Protein AF-A0A7U8G2K2-F1 (afdb_monomer)

Mean predicted aligned error: 8.3 Å

Solvent-accessible surface area (backbone atoms only — not comparable to full-atom values): 8641 Å² total; per-residue (Å²): 132,83,80,80,73,77,76,46,72,79,64,47,16,18,26,64,22,27,43,29,93,69,43,76,21,28,38,53,66,70,60,68,40,42,53,45,51,53,57,55,63,55,67,48,98,72,32,16,35,35,35,42,38,56,82,42,69,49,49,58,30,69,20,53,19,48,27,52,25,77,35,68,71,56,40,75,57,59,40,63,47,71,47,74,43,74,32,75,79,16,78,43,77,73,92,64,65,61,103,81,49,76,41,79,37,37,17,51,58,51,97,89,26,42,58,73,28,21,22,40,25,30,66,80,40,44,44,57,83,67,42,56,65,76,56,34,38,46,47,9,18,39,37,39,38,35,38,78,68,37,87,67,37,37,62,24,36,40,38,37,39,28,130

Radius of gyration: 14.86 Å; Cα contacts (8 Å, |Δi|>4): 410; chains: 1; bounding box: 46×30×38 Å

Organism: Campylobacter lari (NCBI:txid201)

Structure (mmCIF, N/CA/C/O backbone):
data_AF-A0A7U8G2K2-F1
#
_entry.id   AF-A0A7U8G2K2-F1
#
loop_
_atom_site.group_PDB
_atom_site.id
_atom_site.type_symbol
_atom_site.label_atom_id
_atom_site.label_alt_id
_atom_site.label_comp_id
_atom_site.label_asym_id
_atom_site.label_entity_id
_atom_site.label_seq_id
_atom_site.pdbx_PDB_ins_code
_atom_site.Cartn_x
_atom_site.Cartn_y
_atom_site.Cartn_z
_atom_site.occupancy
_atom_site.B_iso_or_equiv
_atom_site.auth_seq_id
_atom_site.auth_comp_id
_atom_site.auth_asym_id
_atom_site.auth_atom_id
_atom_site.pdbx_PDB_model_num
ATOM 1 N N . MET A 1 1 ? -30.815 -0.868 -14.172 1.00 33.38 1 MET A N 1
ATOM 2 C CA . MET A 1 1 ? -30.217 -0.061 -13.086 1.00 33.38 1 MET A CA 1
ATOM 3 C C . MET A 1 1 ? -29.239 -0.953 -12.337 1.00 33.38 1 MET A C 1
ATOM 5 O O . MET A 1 1 ? -29.683 -1.914 -11.725 1.00 33.38 1 MET A O 1
ATOM 9 N N . LYS A 1 2 ? -27.923 -0.740 -12.466 1.00 31.69 2 LYS A N 1
ATOM 10 C CA . LYS A 1 2 ? -26.945 -1.484 -11.657 1.00 31.69 2 LYS A CA 1
ATOM 11 C C . LYS A 1 2 ? -26.933 -0.845 -10.274 1.00 31.69 2 LYS A C 1
ATOM 13 O O . LYS A 1 2 ? -26.683 0.351 -10.166 1.00 31.69 2 LYS A O 1
ATOM 18 N N . ALA A 1 3 ? -27.280 -1.620 -9.253 1.00 30.38 3 ALA A N 1
ATOM 19 C CA . ALA A 1 3 ? -27.203 -1.181 -7.873 1.00 30.38 3 ALA A CA 1
ATOM 20 C C . ALA A 1 3 ? -25.773 -0.699 -7.590 1.00 30.38 3 ALA A C 1
ATOM 22 O O . ALA A 1 3 ? -24.827 -1.481 -7.668 1.00 30.38 3 ALA A O 1
ATOM 23 N N . ASN A 1 4 ? -25.620 0.592 -7.283 1.00 37.66 4 ASN A N 1
ATOM 24 C CA . ASN A 1 4 ? -24.442 1.102 -6.595 1.00 37.66 4 ASN A CA 1
ATOM 25 C C . ASN A 1 4 ? -24.470 0.483 -5.197 1.00 37.66 4 ASN A C 1
ATOM 27 O O . ASN A 1 4 ? -25.041 1.057 -4.269 1.00 37.66 4 ASN A O 1
ATOM 31 N N . ALA A 1 5 ? -23.921 -0.724 -5.062 1.00 39.06 5 ALA A N 1
ATOM 32 C CA . ALA A 1 5 ? -23.613 -1.275 -3.759 1.00 39.06 5 ALA A CA 1
ATOM 33 C C . ALA A 1 5 ? -22.686 -0.261 -3.084 1.00 39.06 5 ALA A C 1
ATOM 35 O O . ALA A 1 5 ? -21.559 -0.048 -3.530 1.00 39.06 5 ALA A O 1
ATOM 36 N N . LYS A 1 6 ? -23.196 0.430 -2.057 1.00 43.12 6 LYS A N 1
ATOM 37 C CA . LYS A 1 6 ? -22.367 1.179 -1.117 1.00 43.12 6 LYS A CA 1
ATOM 38 C C . LYS A 1 6 ? -21.451 0.149 -0.472 1.00 43.12 6 LYS A C 1
ATOM 40 O O . LYS A 1 6 ? -21.843 -0.482 0.503 1.00 43.12 6 LYS A O 1
ATOM 45 N N . ILE A 1 7 ? -20.277 -0.060 -1.058 1.00 49.31 7 ILE A N 1
ATOM 46 C CA . ILE A 1 7 ? -19.231 -0.854 -0.432 1.00 49.31 7 ILE A CA 1
ATOM 47 C C . ILE A 1 7 ? -18.964 -0.160 0.904 1.00 49.31 7 ILE A C 1
ATOM 49 O O . ILE A 1 7 ? -18.692 1.044 0.940 1.00 49.31 7 ILE A O 1
ATOM 53 N N . SER A 1 8 ? -19.179 -0.862 2.012 1.00 50.09 8 SER A N 1
ATOM 54 C CA . SER A 1 8 ? -19.023 -0.251 3.329 1.00 50.09 8 SER A CA 1
ATOM 55 C C . SER A 1 8 ? -17.540 -0.011 3.604 1.00 50.09 8 SER A C 1
ATOM 57 O O . SER A 1 8 ? -16.688 -0.796 3.192 1.00 50.09 8 SER A O 1
ATOM 59 N N . VAL A 1 9 ? -17.198 1.057 4.333 1.00 48.22 9 VAL A N 1
ATOM 60 C CA . VAL A 1 9 ? -15.800 1.371 4.706 1.00 48.22 9 VAL A CA 1
ATOM 61 C C . VAL A 1 9 ? -15.119 0.184 5.415 1.00 48.22 9 VAL A C 1
ATOM 63 O O . VAL A 1 9 ? -13.909 0.000 5.321 1.00 48.22 9 VAL A O 1
ATOM 66 N N . TYR A 1 10 ? -15.904 -0.688 6.058 1.00 48.28 10 TYR A N 1
ATOM 67 C CA . TYR A 1 10 ? -15.428 -1.917 6.694 1.00 48.28 10 TYR A CA 1
ATOM 68 C C . TYR A 1 10 ? -15.095 -3.048 5.714 1.00 48.28 10 TYR A C 1
ATOM 70 O O . TYR A 1 10 ? -14.200 -3.842 5.996 1.00 48.28 10 TYR A O 1
ATOM 78 N N . GLU A 1 11 ? -15.755 -3.108 4.559 1.00 55.56 11 GLU A N 1
ATOM 79 C CA . GLU A 1 11 ? -15.410 -4.027 3.466 1.00 55.56 11 GLU A CA 1
ATOM 80 C C . GLU A 1 11 ? -14.206 -3.534 2.644 1.00 55.56 11 GLU A C 1
ATOM 82 O O . GLU A 1 11 ? -13.670 -4.298 1.841 1.00 55.56 11 GLU A O 1
ATOM 87 N N . MET A 1 12 ? -13.761 -2.295 2.882 1.00 60.84 12 MET A N 1
ATOM 88 C CA . MET A 1 12 ? -12.730 -1.552 2.140 1.00 60.84 12 MET A CA 1
ATOM 89 C C . MET A 1 12 ? -11.435 -1.325 2.933 1.00 60.84 12 MET A C 1
ATOM 91 O O . MET A 1 12 ? -10.669 -0.406 2.659 1.00 60.84 12 MET A O 1
ATOM 95 N N . ARG A 1 13 ? -11.179 -2.143 3.952 1.00 74.88 13 ARG A N 1
ATOM 96 C CA . ARG A 1 13 ? -9.920 -2.102 4.703 1.00 74.88 13 ARG A CA 1
ATOM 97 C C . ARG A 1 13 ? -8.798 -2.737 3.881 1.00 74.88 13 ARG A C 1
ATOM 99 O O . ARG A 1 13 ? -8.999 -3.821 3.341 1.00 74.88 13 ARG A O 1
ATOM 106 N N . GLY A 1 14 ? -7.623 -2.110 3.840 1.00 78.75 14 GLY A N 1
ATOM 107 C CA . GLY A 1 14 ? -6.537 -2.532 2.948 1.00 78.75 14 GLY A CA 1
ATOM 108 C C . GLY A 1 14 ? -6.656 -1.870 1.580 1.00 78.75 14 GLY A C 1
ATOM 109 O O . GLY A 1 14 ? -6.677 -2.539 0.552 1.00 78.75 14 GLY A O 1
ATOM 110 N N . ILE A 1 15 ? -6.798 -0.547 1.585 1.00 85.56 15 ILE A N 1
ATOM 111 C CA . ILE A 1 15 ? -6.821 0.278 0.380 1.00 85.56 15 ILE A CA 1
ATOM 112 C C . ILE A 1 15 ? -5.459 0.938 0.190 1.00 85.56 15 ILE A C 1
ATOM 114 O O . ILE A 1 15 ? -4.891 1.440 1.153 1.00 85.56 15 ILE A O 1
ATOM 118 N N . LEU A 1 16 ? -4.960 1.000 -1.043 1.00 85.75 16 LEU A N 1
ATOM 119 C CA . LEU A 1 16 ? -3.826 1.857 -1.360 1.00 85.75 16 LEU A CA 1
ATOM 120 C C . LEU A 1 16 ? -4.291 3.300 -1.560 1.00 85.75 16 LEU A C 1
ATOM 122 O O . LEU A 1 16 ? -5.200 3.583 -2.346 1.00 85.75 16 LEU A O 1
ATOM 126 N N . GLY A 1 17 ? -3.641 4.203 -0.841 1.00 83.69 17 GLY A N 1
ATOM 127 C CA . GLY A 1 17 ? -3.797 5.641 -0.972 1.00 83.69 17 GLY A CA 1
ATOM 128 C C . GLY A 1 17 ? -2.457 6.337 -1.142 1.00 83.69 17 GLY A C 1
ATOM 129 O O . GLY A 1 17 ? -1.398 5.751 -0.906 1.00 83.69 17 GLY A O 1
ATOM 130 N N . GLU A 1 18 ? -2.527 7.597 -1.534 1.00 81.19 18 GLU A N 1
ATOM 131 C CA . GLU A 1 18 ? -1.409 8.526 -1.495 1.00 81.19 18 GLU A CA 1
ATOM 132 C C . GLU A 1 18 ? -1.511 9.391 -0.243 1.00 81.19 18 GLU A C 1
ATOM 134 O O . GLU A 1 18 ? -2.603 9.677 0.241 1.00 81.19 18 GLU A O 1
ATOM 139 N N . SER A 1 19 ? -0.384 9.839 0.292 1.00 78.56 19 SER A N 1
ATOM 140 C CA . SER A 1 19 ? -0.401 10.923 1.274 1.00 78.56 19 SER A CA 1
ATOM 141 C C . SER A 1 19 ? 0.827 11.797 1.096 1.00 78.56 19 SER A C 1
ATOM 143 O O . SER A 1 19 ? 1.916 11.407 1.492 1.00 78.56 19 SER A O 1
ATOM 145 N N . SER A 1 20 ? 0.670 12.977 0.522 1.00 69.06 20 SER A N 1
ATOM 146 C CA . SER A 1 20 ? 1.733 13.977 0.445 1.00 69.06 20 SER A CA 1
ATOM 147 C C . SER A 1 20 ? 1.427 15.137 1.395 1.00 69.06 20 SER A C 1
ATOM 149 O O . SER A 1 20 ? 0.278 15.314 1.818 1.00 69.06 20 SER A O 1
ATOM 151 N N . ASP A 1 21 ? 2.421 15.985 1.668 1.00 61.53 21 ASP A N 1
ATOM 152 C CA . ASP A 1 21 ? 2.219 17.241 2.410 1.00 61.53 21 ASP A CA 1
ATOM 153 C C . ASP A 1 21 ? 1.142 18.139 1.761 1.00 61.53 21 ASP A C 1
ATOM 155 O O . ASP A 1 21 ? 0.512 18.952 2.433 1.00 61.53 21 ASP A O 1
ATOM 159 N N . GLY A 1 22 ? 0.870 17.955 0.461 1.00 62.50 22 GLY A N 1
ATOM 160 C CA . GLY A 1 22 ? -0.182 18.658 -0.276 1.00 62.50 22 GLY A CA 1
ATOM 161 C C . GLY A 1 22 ? -1.588 18.053 -0.167 1.00 62.50 22 GLY A C 1
ATOM 162 O O . GLY A 1 22 ? -2.550 18.732 -0.520 1.00 62.50 22 GLY A O 1
ATOM 163 N N . CYS A 1 23 ? -1.751 16.810 0.308 1.00 69.00 23 CYS A N 1
ATOM 164 C CA . CYS A 1 23 ? -3.070 16.161 0.382 1.00 69.00 23 CYS A CA 1
ATOM 165 C C . CYS A 1 23 ? -3.911 16.584 1.598 1.00 69.00 23 CYS A C 1
ATOM 167 O O . CYS A 1 23 ? -5.133 16.426 1.581 1.00 69.00 23 CYS A O 1
ATOM 169 N N . GLY A 1 24 ? -3.282 17.038 2.690 1.00 76.75 24 GLY A N 1
ATOM 170 C CA . GLY A 1 24 ? -3.972 17.238 3.973 1.00 76.75 24 GLY A CA 1
ATOM 171 C C . GLY A 1 24 ? -4.530 15.944 4.596 1.00 76.75 24 GLY A C 1
ATOM 172 O O . GLY A 1 24 ? -5.455 16.005 5.405 1.00 76.75 24 GLY A O 1
ATOM 173 N N . GLY A 1 25 ? -4.005 14.778 4.197 1.00 85.69 25 GLY A N 1
ATOM 174 C CA . GLY A 1 25 ? -4.439 13.450 4.636 1.00 85.69 25 GLY A CA 1
ATOM 175 C C . GLY A 1 25 ? -4.127 12.365 3.602 1.00 85.69 25 GLY A C 1
ATOM 176 O O . GLY A 1 25 ? -3.438 12.616 2.617 1.00 85.69 25 GLY A O 1
ATOM 177 N N . VAL A 1 26 ? -4.641 11.158 3.822 1.00 87.25 26 VAL A N 1
ATOM 178 C CA . VAL A 1 26 ? -4.600 10.071 2.836 1.00 87.25 26 VAL A CA 1
ATOM 179 C C . VAL A 1 26 ? -5.694 10.297 1.795 1.00 87.25 26 VAL A C 1
ATOM 181 O O . VAL A 1 26 ? -6.849 10.541 2.157 1.00 87.25 26 VAL A O 1
ATOM 184 N N . SER A 1 27 ? -5.338 10.202 0.522 1.00 84.38 27 SER A N 1
ATOM 185 C CA . SER A 1 27 ? -6.203 10.392 -0.639 1.00 84.38 27 SER A CA 1
ATOM 186 C C . SER A 1 27 ? -6.143 9.174 -1.577 1.00 84.38 27 SER A C 1
ATOM 188 O O . SER A 1 27 ? -5.277 8.304 -1.428 1.00 84.38 27 SER A O 1
ATOM 190 N N . PRO A 1 28 ? -7.050 9.067 -2.562 1.00 80.88 28 PRO A N 1
ATOM 191 C CA . PRO A 1 28 ? -6.913 8.101 -3.645 1.00 80.88 28 PRO A CA 1
ATOM 192 C C . PRO A 1 28 ? -5.592 8.293 -4.408 1.00 80.88 28 PRO A C 1
ATOM 194 O O . PRO A 1 28 ? -5.223 9.422 -4.712 1.00 80.88 28 PRO A O 1
ATOM 197 N N . LEU A 1 29 ? -4.956 7.199 -4.846 1.00 75.62 29 LEU A N 1
ATOM 198 C CA . LEU A 1 29 ? -3.741 7.199 -5.694 1.00 75.62 29 LEU A CA 1
ATOM 199 C C . LEU A 1 29 ? -3.901 7.901 -7.069 1.00 75.62 29 LEU A C 1
ATOM 201 O O . LEU A 1 29 ? -3.045 7.808 -7.936 1.00 75.62 29 LEU A O 1
ATOM 205 N N . ASN A 1 30 ? -5.036 8.525 -7.360 1.00 64.88 30 ASN A N 1
ATOM 206 C CA . ASN A 1 30 ? -5.277 9.269 -8.598 1.00 64.88 30 ASN A CA 1
ATOM 207 C C . ASN A 1 30 ? -5.652 10.733 -8.341 1.00 64.88 30 ASN A C 1
ATOM 209 O O . ASN A 1 30 ? -5.826 11.505 -9.289 1.00 64.88 30 ASN A O 1
ATOM 213 N N . GLU A 1 31 ? -5.810 11.113 -7.074 1.00 67.69 31 GLU A N 1
ATOM 214 C CA . GLU A 1 31 ? -6.087 12.481 -6.682 1.00 67.69 31 GLU A CA 1
ATOM 215 C C . GLU A 1 31 ? -4.745 13.209 -6.687 1.00 67.69 31 GLU A C 1
ATOM 217 O O . GLU A 1 31 ? -3.884 12.928 -5.865 1.00 67.69 31 GLU A O 1
ATOM 222 N N . LYS A 1 32 ? -4.550 14.094 -7.676 1.00 60.72 32 LYS A N 1
ATOM 223 C CA . LYS A 1 32 ? -3.302 14.826 -7.951 1.00 60.72 32 LYS A CA 1
ATOM 224 C C . LYS A 1 32 ? -2.885 15.732 -6.779 1.00 60.72 32 LYS A C 1
ATOM 226 O O . LYS A 1 32 ? -2.921 16.954 -6.901 1.00 60.72 32 LYS A O 1
ATOM 231 N N . CYS A 1 33 ? -2.458 15.173 -5.655 1.00 57.12 33 CYS A N 1
ATOM 232 C CA . CYS A 1 33 ? -1.953 15.923 -4.509 1.00 57.12 33 CYS A CA 1
ATOM 233 C C . CYS A 1 33 ? -0.469 16.312 -4.667 1.00 57.12 33 CYS A C 1
ATOM 235 O O . CYS A 1 33 ? 0.257 16.300 -3.679 1.00 57.12 33 CYS A O 1
ATOM 237 N N . ASN A 1 34 ? -0.002 16.652 -5.875 1.00 52.38 34 ASN A N 1
ATOM 238 C CA . ASN A 1 34 ? 1.416 16.843 -6.263 1.00 52.38 34 ASN A CA 1
ATOM 239 C C . ASN A 1 34 ? 2.114 15.629 -6.895 1.00 52.38 34 ASN A C 1
ATOM 241 O O . ASN A 1 34 ? 3.331 15.517 -6.805 1.00 52.38 34 ASN A O 1
ATOM 245 N N . SER A 1 35 ? 1.398 14.737 -7.568 1.00 53.84 35 SER A N 1
ATOM 246 C CA . SER A 1 35 ? 2.024 13.632 -8.292 1.00 53.84 35 SER A CA 1
ATOM 247 C C . SER A 1 35 ? 1.317 13.391 -9.629 1.00 53.84 35 SER A C 1
ATOM 249 O O . SER A 1 35 ? 0.098 13.520 -9.755 1.00 53.84 35 SER A O 1
ATOM 251 N N . ALA A 1 36 ? 2.101 13.134 -10.679 1.00 49.78 36 ALA A N 1
ATOM 252 C CA . ALA A 1 36 ? 1.618 13.041 -12.062 1.00 49.78 36 ALA A CA 1
ATOM 253 C C . ALA A 1 36 ? 1.749 11.627 -12.662 1.00 49.78 36 ALA A C 1
ATOM 255 O O . ALA A 1 36 ? 2.043 11.453 -13.843 1.00 49.78 36 ALA A O 1
ATOM 256 N N . TYR A 1 37 ? 1.499 10.587 -11.868 1.00 59.66 37 TYR A N 1
ATOM 257 C CA . TYR A 1 37 ? 1.386 9.231 -12.403 1.00 59.66 37 TYR A CA 1
ATOM 258 C C . TYR A 1 37 ? -0.040 8.939 -12.893 1.00 59.66 37 TYR A C 1
ATOM 260 O O . TYR A 1 37 ? -1.024 9.481 -12.390 1.00 59.66 37 TYR A O 1
ATOM 268 N N . THR A 1 38 ? -0.156 8.088 -13.916 1.00 58.47 38 THR A N 1
ATOM 269 C CA . THR A 1 38 ? -1.462 7.615 -14.391 1.00 58.47 38 THR A CA 1
ATOM 270 C C . THR A 1 38 ? -1.803 6.339 -13.645 1.00 58.47 38 THR A C 1
ATOM 272 O O . THR A 1 38 ? -1.056 5.365 -13.737 1.00 58.47 38 THR A O 1
ATOM 275 N N . THR A 1 39 ? -2.922 6.345 -12.923 1.00 60.69 39 THR A N 1
ATOM 276 C CA . THR A 1 39 ? -3.490 5.146 -12.309 1.00 60.69 39 THR A CA 1
ATOM 277 C C . THR A 1 39 ? -4.684 4.642 -13.091 1.00 60.69 39 THR A C 1
ATOM 279 O O . THR A 1 39 ? -5.579 5.398 -13.470 1.00 60.69 39 THR A O 1
ATOM 282 N N . TYR A 1 40 ? -4.711 3.332 -13.312 1.00 58.12 40 TYR A N 1
ATOM 283 C CA . TYR A 1 40 ? -5.862 2.656 -13.889 1.00 58.12 40 TYR A CA 1
ATOM 284 C C . TYR A 1 40 ? -6.534 1.796 -12.820 1.00 58.12 40 TYR A C 1
ATOM 286 O O . TYR A 1 40 ? -5.919 0.879 -12.286 1.00 58.12 40 TYR A O 1
ATOM 294 N N . ASN A 1 41 ? -7.800 2.107 -12.529 1.00 59.44 41 ASN A N 1
ATOM 295 C CA . ASN A 1 41 ? -8.703 1.291 -11.715 1.00 59.44 41 ASN A CA 1
ATOM 296 C C . ASN A 1 41 ? -8.202 0.949 -10.288 1.00 59.44 41 ASN A C 1
ATOM 298 O O . ASN A 1 41 ? -8.080 -0.231 -9.976 1.00 59.44 41 ASN A O 1
ATOM 302 N N . PRO A 1 42 ? -7.977 1.946 -9.402 1.00 61.34 42 PRO A N 1
ATOM 303 C CA . PRO A 1 42 ? -7.361 1.754 -8.077 1.00 61.34 42 PRO A CA 1
ATOM 304 C C . PRO A 1 42 ? -8.137 0.823 -7.126 1.00 61.34 42 PRO A C 1
ATOM 306 O O . PRO A 1 42 ? -7.604 0.418 -6.090 1.00 61.34 42 PRO A O 1
ATOM 309 N N . TYR A 1 43 ? -9.391 0.498 -7.461 1.00 69.38 43 TYR A N 1
ATOM 310 C CA . TYR A 1 43 ? -10.292 -0.326 -6.663 1.00 69.38 43 TYR A CA 1
ATOM 311 C C . TYR A 1 43 ? -10.998 -1.340 -7.556 1.00 69.38 43 TYR A C 1
ATOM 313 O O . TYR A 1 43 ? -11.914 -0.997 -8.305 1.00 69.38 43 TYR A O 1
ATOM 321 N N . LYS A 1 44 ? -10.608 -2.609 -7.450 1.00 63.94 44 LYS A N 1
ATOM 322 C CA . LYS A 1 44 ? -11.197 -3.699 -8.228 1.00 63.94 44 LYS A CA 1
ATOM 323 C C . LYS A 1 44 ? -11.517 -4.871 -7.309 1.00 63.94 44 LYS A C 1
ATOM 325 O O . LYS A 1 44 ? -10.751 -5.202 -6.413 1.00 63.94 44 LYS A O 1
ATOM 330 N N . ASN A 1 45 ? -12.672 -5.503 -7.523 1.00 61.41 45 ASN A N 1
ATOM 331 C CA . ASN A 1 45 ? -13.086 -6.725 -6.819 1.00 61.41 45 ASN A CA 1
ATOM 332 C C . ASN A 1 45 ? -13.115 -6.628 -5.275 1.00 61.41 45 ASN A C 1
ATOM 334 O O . ASN A 1 45 ? -12.985 -7.641 -4.597 1.00 61.41 45 ASN A O 1
ATOM 338 N N . GLY A 1 46 ? -13.294 -5.430 -4.705 1.00 60.44 46 GLY A N 1
ATOM 339 C CA . GLY A 1 46 ? -13.324 -5.236 -3.248 1.00 60.44 46 GLY A CA 1
ATOM 340 C C . GLY A 1 46 ? -11.945 -5.160 -2.575 1.00 60.44 46 GLY A C 1
ATOM 341 O O . GLY A 1 46 ? -11.870 -5.335 -1.356 1.00 60.44 46 GLY A O 1
ATOM 342 N N . TYR A 1 47 ? -10.891 -4.901 -3.358 1.00 66.31 47 TYR A N 1
ATOM 343 C CA . TYR A 1 47 ? -9.511 -4.664 -2.922 1.00 66.31 47 TYR A CA 1
ATOM 344 C C . TYR A 1 47 ? -8.917 -3.475 -3.687 1.00 66.31 47 TYR A C 1
ATOM 346 O O . TYR A 1 47 ? -9.467 -3.042 -4.707 1.00 66.31 47 TYR A O 1
ATOM 354 N N . SER A 1 48 ? -7.786 -2.956 -3.210 1.00 72.56 48 SER A N 1
ATOM 355 C CA . SER A 1 48 ? -7.000 -1.998 -3.979 1.00 72.56 48 SER A CA 1
ATOM 356 C C . SER A 1 48 ? -6.043 -2.705 -4.932 1.00 72.56 48 SER A C 1
ATOM 358 O O . SER A 1 48 ? -5.244 -3.552 -4.536 1.00 72.56 48 SER A O 1
ATOM 360 N N . GLU A 1 49 ? -6.134 -2.332 -6.202 1.00 73.62 49 GLU A N 1
ATOM 361 C CA . GLU A 1 49 ? -5.229 -2.757 -7.265 1.00 73.62 49 GLU A CA 1
ATOM 362 C C . GLU A 1 49 ? -4.845 -1.493 -8.025 1.00 73.62 49 GLU A C 1
ATOM 364 O O . GLU A 1 49 ? -5.679 -0.905 -8.700 1.00 73.62 49 GLU A O 1
ATOM 369 N N . ALA A 1 50 ? -3.612 -1.018 -7.880 1.00 74.31 50 ALA A N 1
ATOM 370 C CA . ALA A 1 50 ? -3.174 0.200 -8.556 1.00 74.31 50 ALA A CA 1
ATOM 371 C C . ALA A 1 50 ? -2.182 -0.133 -9.661 1.00 74.31 50 ALA A C 1
ATOM 373 O O . ALA A 1 50 ? -1.189 -0.802 -9.405 1.00 74.31 50 ALA A O 1
ATOM 374 N N . HIS A 1 51 ? -2.430 0.358 -10.872 1.00 77.25 51 HIS A N 1
ATOM 375 C CA . HIS A 1 51 ? -1.497 0.250 -11.992 1.00 77.25 51 HIS A CA 1
ATOM 376 C C . HIS A 1 51 ? -0.785 1.583 -12.141 1.00 77.25 51 HIS A C 1
ATOM 378 O O . HIS A 1 51 ? -1.422 2.545 -12.556 1.00 77.25 51 HIS A O 1
ATOM 384 N N . ILE A 1 52 ? 0.494 1.661 -11.784 1.00 74.19 52 ILE A N 1
ATOM 385 C CA . ILE A 1 52 ? 1.281 2.891 -11.924 1.00 74.19 52 ILE A CA 1
ATOM 386 C C . ILE A 1 52 ? 2.108 2.789 -13.203 1.00 74.19 52 ILE A C 1
ATOM 388 O O . ILE A 1 52 ? 3.037 1.982 -13.271 1.00 74.19 52 ILE A O 1
ATOM 392 N N . ASN A 1 53 ? 1.758 3.611 -14.199 1.00 67.75 53 ASN A N 1
ATOM 393 C CA . ASN A 1 53 ? 2.531 3.774 -15.430 1.00 67.75 53 ASN A CA 1
ATOM 394 C C . ASN A 1 53 ? 3.389 5.046 -15.347 1.00 67.75 53 ASN A C 1
ATOM 396 O O . ASN A 1 53 ? 2.870 6.166 -15.292 1.00 67.75 53 ASN A O 1
ATOM 400 N N . GLY A 1 54 ? 4.707 4.862 -15.260 1.00 59.69 54 GLY A N 1
ATOM 401 C CA . GLY A 1 54 ? 5.685 5.877 -14.862 1.00 59.69 54 GLY A CA 1
ATOM 402 C C . GLY A 1 54 ? 6.044 6.929 -15.912 1.00 59.69 54 GLY A C 1
ATOM 403 O O . GLY A 1 54 ? 7.219 7.258 -16.041 1.00 59.69 54 GLY A O 1
ATOM 404 N N . GLN A 1 55 ? 5.087 7.493 -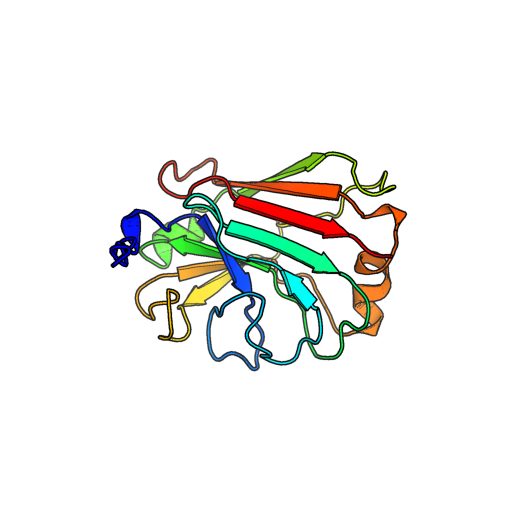16.654 1.00 52.56 55 GLN A N 1
ATOM 405 C CA . GLN A 1 55 ? 5.434 8.440 -17.724 1.00 52.56 55 GLN A CA 1
ATOM 406 C C . GLN A 1 55 ? 5.699 9.882 -17.290 1.00 52.56 55 GLN A C 1
ATOM 408 O O . GLN A 1 55 ? 6.246 10.613 -18.100 1.00 52.56 55 GLN A O 1
ATOM 413 N N . ASN A 1 56 ? 5.400 10.299 -16.054 1.00 51.47 56 ASN A N 1
ATOM 414 C CA . ASN A 1 56 ? 5.857 11.585 -15.503 1.00 51.47 56 ASN A CA 1
ATOM 415 C C . ASN A 1 56 ? 5.535 11.674 -14.004 1.00 51.47 56 ASN A C 1
ATOM 417 O O . ASN A 1 56 ? 4.594 12.347 -13.618 1.00 51.47 56 ASN A O 1
ATOM 421 N N . ILE A 1 57 ? 6.295 11.032 -13.109 1.00 52.72 57 ILE A N 1
ATOM 422 C CA . ILE A 1 57 ? 6.166 11.370 -11.677 1.00 52.72 57 ILE A CA 1
ATOM 423 C C . ILE A 1 57 ? 6.665 12.818 -11.526 1.00 52.72 57 ILE A C 1
ATOM 425 O O . ILE A 1 57 ? 7.866 13.055 -11.545 1.00 52.72 57 ILE A O 1
ATOM 429 N N . VAL A 1 58 ? 5.760 13.798 -11.495 1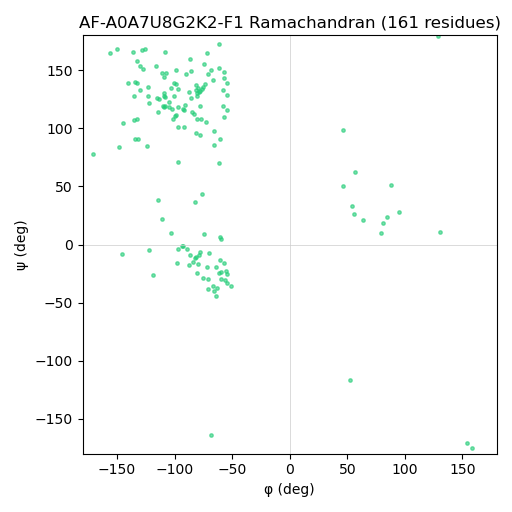.00 46.56 58 VAL A N 1
ATOM 430 C CA . VAL A 1 58 ? 6.068 15.224 -11.304 1.00 46.56 58 VAL A CA 1
ATOM 431 C C . VAL A 1 58 ? 5.462 15.657 -9.983 1.00 46.56 58 VAL A C 1
ATOM 433 O O . VAL A 1 58 ? 4.242 15.674 -9.842 1.00 46.56 58 VAL A O 1
ATOM 436 N N . GLY A 1 59 ? 6.341 16.005 -9.047 1.00 48.31 59 GLY A N 1
ATOM 437 C CA . GLY A 1 59 ? 6.022 16.646 -7.779 1.00 48.31 59 GLY A CA 1
ATOM 438 C C . GLY A 1 59 ? 6.631 15.948 -6.560 1.00 48.31 59 GLY A C 1
ATOM 439 O O . GLY A 1 59 ? 7.446 15.031 -6.689 1.00 48.31 59 GLY A O 1
ATOM 440 N N . GLY A 1 60 ? 6.365 16.525 -5.389 1.00 51.78 60 GLY A N 1
ATOM 441 C CA . GLY A 1 60 ? 7.020 16.189 -4.128 1.00 51.78 60 GLY A CA 1
ATOM 442 C C . GLY A 1 60 ? 6.473 14.901 -3.521 1.00 51.78 60 GLY A C 1
ATOM 443 O O . GLY A 1 60 ? 5.266 14.746 -3.413 1.00 51.78 60 GLY A O 1
ATOM 444 N N . TYR A 1 61 ? 7.394 14.026 -3.122 1.00 59.09 61 TYR A N 1
ATOM 445 C CA . TYR A 1 61 ? 7.212 12.842 -2.287 1.00 59.09 61 TYR A CA 1
ATOM 446 C C . TYR A 1 61 ? 6.022 11.913 -2.635 1.00 59.09 61 TYR A C 1
ATOM 448 O O . TYR A 1 61 ? 4.889 12.129 -2.210 1.00 59.09 61 TYR A O 1
ATOM 456 N N . PHE A 1 62 ? 6.280 10.819 -3.367 1.00 68.19 62 PHE A N 1
ATOM 457 C CA . PHE A 1 62 ? 5.273 9.774 -3.623 1.00 68.19 62 PHE A CA 1
ATOM 458 C C . PHE A 1 62 ? 5.125 8.870 -2.402 1.00 68.19 62 PHE A C 1
ATOM 460 O O . PHE A 1 62 ? 5.852 7.900 -2.287 1.00 68.19 62 PHE A O 1
ATOM 467 N N . HIS A 1 63 ? 4.187 9.112 -1.498 1.00 76.75 63 HIS A N 1
ATOM 468 C CA . HIS A 1 63 ? 4.008 8.189 -0.379 1.00 76.75 63 HIS A CA 1
ATOM 469 C C . HIS A 1 63 ? 2.892 7.189 -0.623 1.00 76.75 63 HIS A C 1
ATOM 471 O O . HIS A 1 63 ? 1.720 7.562 -0.701 1.00 76.75 63 HIS A O 1
ATOM 477 N N . LEU A 1 64 ? 3.248 5.908 -0.637 1.00 82.12 64 LEU A N 1
ATOM 478 C CA . LEU A 1 64 ? 2.263 4.842 -0.648 1.00 82.12 64 LEU A CA 1
ATOM 479 C C . LEU A 1 64 ? 1.730 4.611 0.764 1.00 82.12 64 LEU A C 1
ATOM 481 O O . LEU A 1 64 ? 2.497 4.445 1.709 1.00 82.12 64 LEU A O 1
ATOM 485 N N . THR A 1 65 ? 0.411 4.562 0.896 1.00 86.94 65 THR A N 1
ATOM 486 C CA . THR A 1 65 ? -0.270 4.333 2.167 1.00 86.94 65 THR A CA 1
ATOM 487 C C . THR A 1 65 ? -1.185 3.126 2.080 1.00 86.94 65 THR A C 1
ATOM 489 O O . THR A 1 65 ? -1.958 3.008 1.135 1.00 86.94 65 THR A O 1
ATOM 492 N N . ILE A 1 66 ? -1.157 2.265 3.095 1.00 90.06 66 ILE A N 1
ATOM 493 C CA . ILE A 1 66 ? -2.198 1.259 3.322 1.00 90.06 66 ILE A CA 1
ATOM 494 C C . ILE A 1 66 ? -3.230 1.867 4.266 1.00 90.06 66 ILE A C 1
ATOM 496 O O . ILE A 1 66 ? -2.915 2.187 5.407 1.00 90.06 66 ILE A O 1
ATOM 500 N N . PHE A 1 67 ? -4.456 2.039 3.794 1.00 89.44 67 PHE A N 1
ATOM 501 C CA . PHE A 1 67 ? -5.551 2.711 4.482 1.00 89.44 67 PHE A CA 1
ATOM 502 C C . PHE A 1 67 ? -6.616 1.722 4.966 1.00 89.44 67 PHE A C 1
ATOM 504 O O . PHE A 1 67 ? -6.879 0.697 4.327 1.00 89.44 67 PHE A O 1
ATOM 511 N N . GLY A 1 68 ? -7.258 2.040 6.091 1.00 90.00 68 GLY A N 1
ATOM 512 C CA . GLY A 1 68 ? -8.352 1.236 6.646 1.00 90.00 68 GLY A CA 1
ATOM 513 C C . GLY A 1 68 ? -8.215 0.894 8.128 1.00 90.00 68 GLY A C 1
ATOM 514 O O . GLY A 1 68 ? -8.953 0.038 8.620 1.00 90.00 68 GLY A O 1
ATOM 515 N N . TYR A 1 69 ? -7.282 1.508 8.851 1.00 92.12 69 TYR A N 1
ATOM 516 C CA . TYR A 1 69 ? -7.116 1.310 10.290 1.00 92.12 69 TYR A CA 1
ATOM 517 C C . TYR A 1 69 ? -8.151 2.133 11.054 1.00 92.12 69 TYR A C 1
ATOM 519 O O . TYR A 1 69 ? -8.402 3.292 10.724 1.00 92.12 69 TYR A O 1
ATOM 527 N N . LYS A 1 70 ? -8.796 1.533 12.059 1.00 91.19 70 LYS A N 1
ATOM 528 C CA . LYS A 1 70 ? -9.938 2.175 12.742 1.00 91.19 70 LYS A CA 1
ATOM 529 C C . LYS A 1 70 ? -9.517 3.225 13.769 1.00 91.19 70 LYS A C 1
ATOM 531 O O . LYS A 1 70 ? -10.351 4.014 14.199 1.00 91.19 70 LYS A O 1
ATOM 536 N N . SER A 1 71 ? -8.256 3.201 14.182 1.00 91.62 71 SER A N 1
ATOM 537 C CA . SER A 1 71 ? -7.665 4.182 15.081 1.00 91.62 71 SER A CA 1
ATOM 538 C C . SER A 1 71 ? -6.176 4.331 14.792 1.00 91.62 71 SER A C 1
ATOM 540 O O . SER A 1 71 ? -5.579 3.520 14.076 1.00 91.62 71 SER A O 1
ATOM 542 N N . GLU A 1 72 ? -5.569 5.360 15.371 1.00 92.06 72 GLU A N 1
ATOM 543 C CA . GLU A 1 72 ? -4.129 5.570 15.291 1.00 92.06 72 GLU A CA 1
ATOM 544 C C . GLU A 1 72 ? -3.359 4.426 15.970 1.00 92.06 72 GLU A C 1
ATOM 546 O O . GLU A 1 72 ? -2.339 3.977 15.459 1.00 92.06 72 GLU A O 1
ATOM 551 N N . GLU A 1 73 ? -3.859 3.892 17.086 1.00 92.31 73 GLU A N 1
ATOM 552 C CA . GLU A 1 73 ? -3.251 2.761 17.799 1.00 92.31 73 GLU A CA 1
ATOM 553 C C . GLU A 1 73 ? -3.307 1.462 16.990 1.00 92.31 73 GLU A C 1
ATOM 555 O O . GLU A 1 73 ? -2.376 0.661 17.066 1.00 92.31 73 GLU A O 1
ATOM 560 N N . ASP A 1 74 ? -4.384 1.245 16.227 1.00 91.19 74 ASP A N 1
ATOM 561 C CA . ASP A 1 74 ? -4.507 0.128 15.280 1.00 91.19 74 ASP A CA 1
ATOM 562 C C . ASP A 1 74 ? -3.450 0.263 14.170 1.00 91.19 74 ASP A C 1
ATOM 564 O O . ASP A 1 74 ? -2.740 -0.693 13.872 1.00 91.19 74 ASP A O 1
ATOM 568 N N . ALA A 1 75 ? -3.267 1.476 13.634 1.00 92.00 75 ALA A N 1
ATOM 569 C CA . ALA A 1 75 ? -2.245 1.776 12.630 1.00 92.00 75 ALA A CA 1
ATOM 570 C C . ALA A 1 75 ? -0.807 1.635 13.169 1.00 92.00 75 ALA A C 1
ATOM 572 O O . ALA A 1 75 ? 0.048 1.084 12.481 1.00 92.00 75 ALA A O 1
ATOM 573 N N . LYS A 1 76 ? -0.531 2.056 14.413 1.00 91.31 76 LYS A N 1
ATOM 574 C CA . LYS A 1 76 ? 0.792 1.914 15.067 1.00 91.31 76 LYS A CA 1
ATOM 575 C C . LYS A 1 76 ? 1.238 0.463 15.230 1.00 91.31 76 LYS A C 1
ATOM 577 O O . LYS A 1 76 ? 2.428 0.206 15.375 1.00 91.31 76 LYS A O 1
ATOM 582 N N . LYS A 1 77 ? 0.291 -0.476 15.265 1.00 91.19 77 LYS A N 1
ATOM 583 C CA . LYS A 1 77 ? 0.554 -1.913 15.426 1.00 91.19 77 LYS A CA 1
ATOM 584 C C . LYS A 1 77 ? 0.681 -2.651 14.097 1.00 91.19 77 LYS A C 1
ATOM 586 O O . LYS A 1 77 ? 0.895 -3.865 14.122 1.00 91.19 77 LYS A O 1
ATOM 591 N N . ALA A 1 78 ? 0.528 -1.956 12.971 1.00 90.75 78 ALA A N 1
ATOM 592 C CA . ALA A 1 78 ? 0.610 -2.562 11.655 1.00 90.75 78 ALA A CA 1
ATOM 593 C C . ALA A 1 78 ? 1.968 -3.236 11.450 1.00 90.75 78 ALA A C 1
ATOM 595 O O . ALA A 1 78 ? 3.021 -2.657 11.720 1.00 90.75 78 ALA A O 1
ATOM 596 N N . ASN 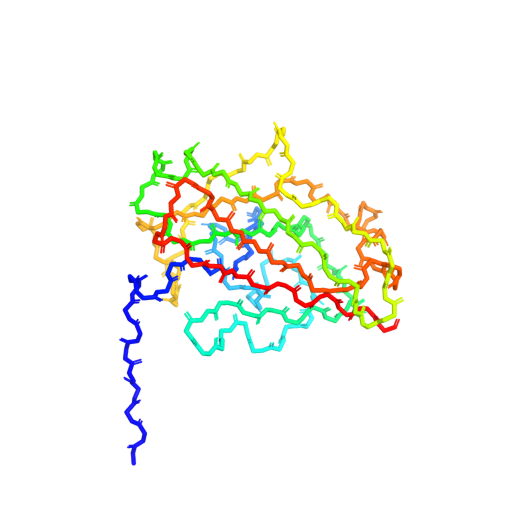A 1 79 ? 1.941 -4.461 10.942 1.00 90.88 79 ASN A N 1
ATOM 597 C CA . ASN A 1 79 ? 3.137 -5.212 10.594 1.00 90.88 79 ASN A CA 1
ATOM 598 C C . ASN A 1 79 ? 3.040 -5.621 9.131 1.00 90.88 79 ASN A C 1
ATOM 600 O O . ASN A 1 79 ? 2.543 -6.696 8.793 1.00 90.88 79 ASN A O 1
ATOM 604 N N . ILE A 1 80 ? 3.448 -4.704 8.260 1.00 89.75 80 ILE A N 1
ATOM 605 C CA . ILE A 1 80 ? 3.236 -4.827 6.824 1.00 89.75 80 ILE A CA 1
ATOM 606 C C . ILE A 1 80 ? 4.339 -5.695 6.229 1.00 89.75 80 ILE A C 1
ATOM 608 O O . ILE A 1 80 ? 5.496 -5.291 6.139 1.00 89.75 80 ILE A O 1
ATOM 612 N N . LYS A 1 81 ? 3.958 -6.877 5.756 1.00 90.38 81 LYS A N 1
ATOM 613 C CA . LYS A 1 81 ? 4.779 -7.701 4.879 1.00 90.38 81 LYS A CA 1
ATOM 614 C C . LYS A 1 81 ? 4.533 -7.299 3.433 1.00 90.38 81 LYS A C 1
ATOM 616 O O . LYS A 1 81 ? 3.390 -7.263 2.977 1.00 90.38 81 LYS A O 1
ATOM 621 N N . VAL A 1 82 ? 5.617 -7.080 2.698 1.00 90.44 82 VAL A N 1
ATOM 622 C CA . VAL A 1 82 ? 5.577 -6.843 1.254 1.00 90.44 82 VAL A CA 1
ATOM 623 C C . VAL A 1 82 ? 6.137 -8.061 0.535 1.00 90.44 82 VAL A C 1
ATOM 625 O O . VAL A 1 82 ? 7.233 -8.524 0.840 1.00 90.44 82 VAL A O 1
ATOM 628 N N . THR A 1 83 ? 5.374 -8.596 -0.415 1.00 93.62 83 THR A N 1
ATOM 629 C CA . THR A 1 83 ? 5.815 -9.686 -1.291 1.00 93.62 83 THR A CA 1
ATOM 630 C C . THR A 1 83 ? 5.919 -9.168 -2.716 1.00 93.62 83 THR A C 1
ATOM 632 O O . THR A 1 83 ? 4.946 -8.644 -3.256 1.00 93.62 83 THR A O 1
ATOM 635 N N . TYR A 1 84 ? 7.090 -9.334 -3.325 1.00 93.56 84 TYR A N 1
ATOM 636 C CA . TYR A 1 84 ? 7.347 -8.979 -4.717 1.00 93.56 84 TYR A CA 1
ATOM 637 C C . TYR A 1 84 ? 7.212 -10.204 -5.622 1.00 93.56 84 TYR A C 1
ATOM 639 O O . TYR A 1 84 ? 7.749 -11.269 -5.322 1.00 93.56 84 TYR A O 1
ATOM 647 N N . THR A 1 85 ? 6.512 -10.040 -6.742 1.00 96.19 85 THR A N 1
ATOM 648 C CA . THR A 1 85 ? 6.478 -11.007 -7.844 1.00 96.19 85 THR A CA 1
ATOM 649 C C . THR A 1 85 ? 6.956 -10.319 -9.127 1.00 96.19 85 THR A C 1
ATOM 651 O O . THR A 1 85 ? 6.335 -9.326 -9.527 1.00 96.19 85 THR A O 1
ATOM 654 N N . PRO A 1 86 ? 8.018 -10.825 -9.790 1.00 95.06 86 PRO A N 1
ATOM 655 C CA . PRO A 1 86 ? 8.468 -10.302 -11.077 1.00 95.06 86 PRO A CA 1
ATOM 656 C C . PRO A 1 86 ? 7.338 -10.278 -12.110 1.00 95.06 86 PRO A C 1
ATOM 658 O O . PRO A 1 86 ? 6.661 -11.282 -12.333 1.00 95.06 86 PRO A O 1
ATOM 661 N N . ALA A 1 87 ? 7.131 -9.126 -12.744 1.00 93.06 87 ALA A N 1
ATOM 662 C CA . ALA A 1 87 ? 6.17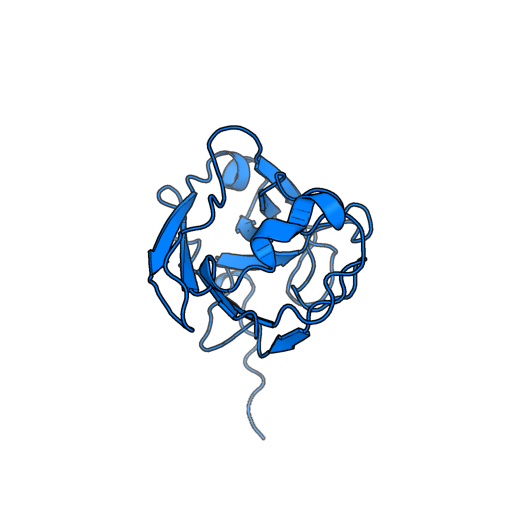7 -8.943 -13.834 1.00 93.06 87 ALA A CA 1
ATOM 663 C C . ALA A 1 87 ? 6.592 -7.745 -14.698 1.00 93.06 87 ALA A C 1
ATOM 665 O O . ALA A 1 87 ? 7.428 -6.936 -14.302 1.00 93.06 87 ALA A O 1
ATOM 666 N N . TYR A 1 88 ? 6.007 -7.631 -15.893 1.00 91.00 88 TYR A N 1
ATOM 667 C CA . TYR A 1 88 ? 6.210 -6.493 -16.804 1.00 91.00 88 TYR A CA 1
ATOM 668 C C . TYR A 1 88 ? 7.688 -6.199 -17.133 1.00 91.00 88 TYR A C 1
ATOM 670 O O . TYR A 1 88 ? 8.079 -5.048 -17.329 1.00 91.00 88 TYR A O 1
ATOM 678 N N . GLY A 1 89 ? 8.511 -7.251 -17.189 1.00 90.69 89 GLY A N 1
ATOM 679 C CA . GLY A 1 89 ? 9.944 -7.161 -17.480 1.00 90.69 89 GLY A CA 1
ATOM 680 C C . GLY A 1 89 ? 10.823 -6.729 -16.302 1.00 90.69 89 GLY A C 1
ATOM 681 O O . GLY A 1 89 ? 11.995 -6.440 -16.524 1.00 90.69 89 GLY A O 1
ATOM 682 N N . GLY A 1 90 ? 10.284 -6.672 -15.083 1.00 92.12 90 GLY A N 1
ATOM 683 C CA . GLY A 1 90 ? 11.074 -6.410 -13.885 1.00 92.12 90 GLY A CA 1
ATOM 684 C C . GLY A 1 90 ? 11.687 -7.668 -13.279 1.00 92.12 90 GLY A C 1
ATOM 685 O O . GLY A 1 90 ? 11.251 -8.791 -13.538 1.00 92.12 90 GLY A O 1
ATOM 686 N N . SER A 1 91 ? 12.724 -7.455 -12.479 1.00 92.12 91 SER A N 1
ATOM 687 C CA . SER A 1 91 ? 13.559 -8.494 -11.873 1.00 92.12 91 SER A CA 1
ATOM 688 C C . SER A 1 91 ? 14.071 -8.135 -10.475 1.00 92.12 91 SER A C 1
ATOM 690 O O . SER A 1 91 ? 14.686 -8.976 -9.824 1.00 92.12 91 SER A O 1
ATOM 692 N N . VAL A 1 92 ? 13.864 -6.899 -10.018 1.00 89.19 92 VAL A N 1
ATOM 693 C CA . VAL A 1 92 ? 14.373 -6.368 -8.751 1.00 89.19 92 VAL A CA 1
ATOM 694 C C . VAL A 1 92 ? 13.199 -5.863 -7.922 1.00 89.19 92 VAL A C 1
ATOM 696 O O . VAL A 1 92 ? 12.366 -5.091 -8.394 1.00 89.19 92 VAL A O 1
ATOM 699 N N . ALA A 1 93 ? 13.126 -6.322 -6.674 1.00 85.94 93 ALA A N 1
ATOM 700 C CA . ALA A 1 93 ? 12.124 -5.857 -5.731 1.00 85.94 93 ALA A CA 1
ATOM 701 C C . ALA A 1 93 ? 12.501 -4.474 -5.199 1.00 85.94 93 ALA A C 1
ATOM 703 O O . ALA A 1 93 ? 13.623 -4.260 -4.741 1.00 85.94 93 ALA A O 1
ATOM 704 N N . LEU A 1 94 ? 11.531 -3.565 -5.176 1.00 80.25 94 LEU A N 1
ATOM 705 C CA . LEU A 1 94 ? 11.635 -2.350 -4.383 1.00 80.25 94 LEU A CA 1
ATOM 706 C C . LEU A 1 94 ? 11.467 -2.656 -2.903 1.00 80.25 94 LEU A C 1
ATOM 708 O O . LEU A 1 94 ? 10.560 -3.388 -2.501 1.00 80.25 94 LEU A O 1
ATOM 712 N N . GLU A 1 95 ? 12.293 -2.026 -2.077 1.00 77.44 95 GLU A N 1
ATOM 713 C CA . GLU A 1 95 ? 12.051 -2.017 -0.645 1.00 77.44 95 GLU A CA 1
ATOM 714 C C . GLU A 1 95 ? 10.867 -1.090 -0.355 1.00 77.44 95 GLU A C 1
ATOM 716 O O . GLU A 1 95 ? 11.009 0.134 -0.378 1.00 77.44 95 GLU A O 1
ATOM 721 N N . LEU A 1 96 ? 9.703 -1.668 -0.048 1.00 76.56 96 LEU A N 1
ATOM 722 C CA . LEU A 1 96 ? 8.491 -0.984 0.427 1.00 76.56 96 LEU A CA 1
ATOM 723 C C . LEU A 1 96 ? 8.262 -1.323 1.929 1.00 76.56 96 LEU A C 1
ATOM 725 O O . LEU A 1 96 ? 8.570 -2.430 2.357 1.00 76.56 96 LEU A O 1
ATOM 729 N N . PHE A 1 97 ? 7.763 -0.374 2.726 1.00 66.19 97 PHE A N 1
ATOM 730 C CA . PHE A 1 97 ? 7.502 -0.441 4.173 1.00 66.19 97 PHE A CA 1
ATOM 731 C C . PHE A 1 97 ? 8.611 -1.030 5.086 1.00 66.19 97 PHE A C 1
ATOM 733 O O . PHE A 1 97 ? 8.339 -1.876 5.933 1.00 66.19 97 PHE A O 1
ATOM 740 N N . GLY A 1 98 ? 9.861 -0.563 4.970 1.00 62.31 98 GLY A N 1
ATOM 741 C CA . GLY A 1 98 ? 10.982 -0.987 5.836 1.00 62.31 98 GLY A CA 1
ATOM 742 C C . GLY A 1 98 ? 10.935 -0.466 7.292 1.00 62.31 98 GLY A C 1
ATOM 743 O O . GLY A 1 98 ? 10.246 0.506 7.597 1.00 62.31 98 GLY A O 1
ATOM 744 N N . ASN A 1 99 ? 11.736 -1.075 8.181 1.00 55.72 99 ASN A N 1
ATOM 745 C CA . ASN A 1 99 ? 11.716 -0.949 9.659 1.00 55.72 99 ASN A CA 1
ATOM 746 C C . ASN A 1 99 ? 11.960 0.451 10.283 1.00 55.72 99 ASN A C 1
ATOM 748 O O . ASN A 1 99 ? 12.093 0.547 11.500 1.00 55.72 99 ASN A O 1
ATOM 752 N N . GLY A 1 100 ? 12.054 1.532 9.506 1.00 55.41 100 GLY A N 1
ATOM 753 C CA . GLY A 1 100 ? 12.535 2.828 10.012 1.00 55.41 100 GLY A CA 1
ATOM 754 C C . GLY A 1 100 ? 11.566 4.005 9.937 1.00 55.41 100 GLY A C 1
ATOM 755 O O . GLY A 1 100 ? 11.702 4.936 10.723 1.00 55.41 100 GLY A O 1
ATOM 756 N N . TYR A 1 101 ? 10.606 4.007 9.006 1.00 59.25 101 TYR A N 1
ATOM 757 C CA . TYR A 1 101 ? 9.836 5.219 8.698 1.00 59.25 101 TYR A CA 1
ATOM 758 C C . TYR A 1 101 ? 8.405 4.901 8.268 1.00 59.25 101 TYR A C 1
ATOM 760 O O . TYR A 1 101 ? 8.088 4.864 7.080 1.00 59.25 101 TYR A O 1
ATOM 768 N N . GLN A 1 102 ? 7.531 4.715 9.256 1.00 74.31 102 GLN A N 1
ATOM 769 C CA . GLN A 1 102 ? 6.090 4.638 9.041 1.00 74.31 102 GLN A CA 1
ATOM 770 C C . GLN A 1 102 ? 5.429 5.940 9.492 1.00 74.31 102 GLN A C 1
ATOM 772 O O . GLN A 1 102 ? 5.579 6.384 10.631 1.00 74.31 102 GLN A O 1
ATOM 777 N N . GLY A 1 103 ? 4.719 6.587 8.573 1.00 84.69 103 GLY A N 1
ATOM 778 C CA . GLY A 1 103 ? 3.825 7.692 8.898 1.00 84.69 103 GLY A CA 1
ATOM 779 C C . GLY A 1 103 ? 2.428 7.179 9.200 1.00 84.69 103 GLY A C 1
ATOM 780 O O . GLY A 1 103 ? 1.988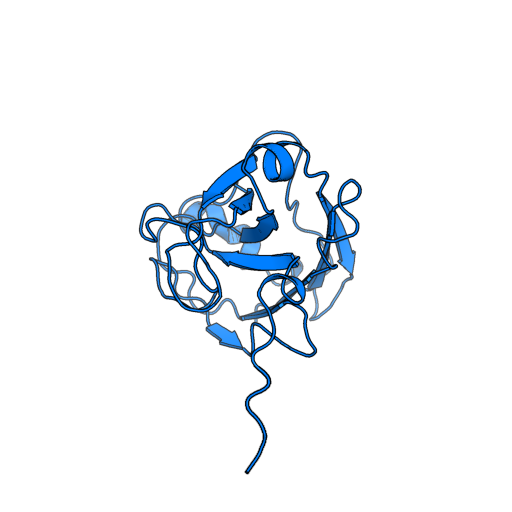 6.228 8.566 1.00 84.69 103 GLY A O 1
ATOM 781 N N . ILE A 1 104 ? 1.710 7.829 10.111 1.00 90.19 104 ILE A N 1
ATOM 782 C CA . ILE A 1 104 ? 0.284 7.566 10.302 1.00 90.19 104 ILE A CA 1
ATOM 783 C C . ILE A 1 104 ? -0.477 8.822 9.926 1.00 90.19 104 ILE A C 1
ATOM 785 O O . ILE A 1 104 ? -0.178 9.905 10.426 1.00 90.19 104 ILE A O 1
ATOM 789 N N . PHE A 1 105 ? -1.443 8.667 9.028 1.00 90.19 105 PHE A N 1
ATOM 790 C CA . PHE A 1 105 ? -2.216 9.775 8.485 1.00 90.19 105 PHE A CA 1
ATOM 791 C C . PHE A 1 105 ? -3.699 9.431 8.483 1.00 90.19 105 PHE A C 1
ATOM 793 O O . PHE A 1 105 ? -4.090 8.309 8.167 1.00 90.19 105 PHE A O 1
ATOM 800 N N . GLN A 1 106 ? -4.529 10.409 8.826 1.00 92.38 106 GLN A N 1
ATOM 801 C CA . GLN A 1 106 ? -5.977 10.308 8.670 1.00 92.38 106 GLN A CA 1
ATOM 802 C C . GLN A 1 106 ? -6.367 10.447 7.200 1.00 92.38 106 GLN A C 1
ATOM 804 O O . GLN A 1 106 ? -5.648 11.073 6.420 1.00 92.38 106 GLN A O 1
ATOM 809 N N . GLY A 1 107 ? -7.521 9.905 6.818 1.00 89.50 107 GLY A N 1
ATOM 810 C CA . GLY A 1 107 ? -8.096 10.164 5.501 1.00 89.50 107 GLY A CA 1
ATOM 811 C C . GLY A 1 107 ? -8.407 11.649 5.303 1.00 89.50 107 GLY A C 1
ATOM 812 O O . GLY A 1 107 ? -8.696 12.373 6.254 1.00 89.50 107 GLY A O 1
ATOM 813 N N . MET A 1 108 ? -8.378 12.122 4.060 1.00 88.31 108 MET A N 1
ATOM 814 C CA . MET A 1 108 ? -8.622 13.536 3.739 1.00 88.31 108 MET A CA 1
ATOM 815 C C . MET A 1 108 ? -10.087 13.993 3.928 1.00 88.31 108 MET A C 1
ATOM 817 O O . MET A 1 108 ? -10.405 15.179 3.821 1.00 88.31 108 MET A O 1
ATOM 821 N N . GLY A 1 109 ? -11.007 13.065 4.204 1.00 85.44 109 GLY A N 1
ATOM 822 C CA . GLY A 1 109 ? -12.443 13.312 4.349 1.00 85.44 109 GLY A CA 1
ATOM 823 C C . GLY A 1 109 ? -13.220 13.331 3.038 1.00 85.44 109 GLY A C 1
ATOM 824 O O . GLY A 1 109 ? -14.275 13.959 2.976 1.00 85.44 109 GLY A O 1
ATOM 825 N N . LYS A 1 110 ? -12.707 12.676 1.993 1.00 76.88 110 LYS A N 1
ATOM 826 C CA . LYS A 1 110 ? -13.366 12.561 0.686 1.00 76.88 110 LYS A CA 1
ATOM 827 C C . LYS A 1 110 ? -13.411 11.114 0.220 1.00 76.88 110 LYS A C 1
ATOM 829 O O . LYS A 1 110 ? -12.547 10.312 0.564 1.00 76.88 110 LYS A O 1
ATOM 834 N N . TYR A 1 111 ? -14.399 10.806 -0.618 1.00 77.44 111 TYR A N 1
ATOM 835 C CA . TYR A 1 111 ? -14.593 9.479 -1.201 1.00 77.44 111 TYR A CA 1
ATOM 836 C C . TYR A 1 111 ? -14.616 8.384 -0.121 1.00 77.44 111 TYR A C 1
ATOM 838 O O . TYR A 1 111 ? -15.497 8.375 0.733 1.00 77.44 111 TYR A O 1
ATOM 846 N N . LEU A 1 112 ? -13.645 7.473 -0.167 1.00 78.19 112 LEU A N 1
ATOM 847 C CA . LEU A 1 112 ? -13.480 6.342 0.742 1.00 78.19 112 LEU A CA 1
ATOM 848 C C . LEU A 1 112 ? -12.484 6.643 1.879 1.00 78.19 112 LEU A C 1
ATOM 850 O O . LEU A 1 112 ? -12.309 5.824 2.779 1.00 78.19 112 LEU A O 1
ATOM 854 N N . PHE A 1 113 ? -11.849 7.818 1.853 1.00 83.56 113 PHE A N 1
ATOM 855 C CA . PHE A 1 113 ? -10.803 8.247 2.777 1.00 83.56 113 PHE A CA 1
ATOM 856 C C . PHE A 1 113 ? -11.385 9.116 3.891 1.00 83.56 113 PHE A C 1
ATOM 858 O O . PHE A 1 113 ? -11.197 10.331 3.926 1.00 83.56 113 PHE A O 1
ATOM 865 N N . ASP A 1 114 ? -12.137 8.491 4.794 1.00 87.25 114 ASP A N 1
ATOM 866 C CA . ASP A 1 114 ? -12.777 9.152 5.937 1.00 87.25 114 ASP A CA 1
ATOM 867 C C . ASP A 1 114 ? -11.742 9.690 6.951 1.00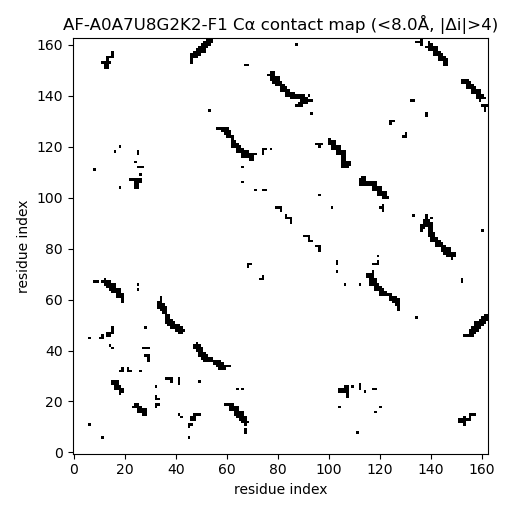 87.25 114 ASP A C 1
ATOM 869 O O . ASP A 1 114 ? -10.748 9.025 7.243 1.00 87.25 114 ASP A O 1
ATOM 873 N N . LYS A 1 115 ? -11.989 10.872 7.537 1.00 90.31 115 LYS A N 1
ATOM 874 C CA . LYS A 1 115 ? -11.096 11.503 8.535 1.00 90.31 115 LYS A CA 1
ATOM 875 C C . LYS A 1 115 ? -10.949 10.702 9.832 1.00 90.31 115 LYS A C 1
ATOM 877 O O . LYS A 1 115 ? -10.013 10.930 10.590 1.00 90.31 115 LYS A O 1
ATOM 882 N N . LYS A 1 116 ? -11.878 9.790 10.115 1.00 89.81 116 LYS A N 1
ATOM 883 C CA . LYS A 1 116 ? -11.872 8.909 11.293 1.00 89.81 116 LYS A CA 1
ATOM 884 C C . LYS A 1 116 ? -11.128 7.596 11.048 1.00 89.81 116 LYS A C 1
ATOM 886 O O . LYS A 1 116 ? -11.027 6.784 11.962 1.00 89.81 116 LYS A O 1
ATOM 891 N N . ILE A 1 117 ? -10.657 7.365 9.826 1.00 91.06 117 ILE A N 1
ATOM 892 C CA . ILE A 1 117 ? -9.897 6.179 9.441 1.00 91.06 117 ILE A CA 1
ATOM 893 C C . ILE A 1 117 ? -8.460 6.602 9.153 1.00 91.06 117 ILE A C 1
ATOM 895 O O . ILE A 1 117 ? -8.190 7.717 8.705 1.00 91.06 117 ILE A O 1
ATOM 899 N N . TYR A 1 118 ? -7.540 5.695 9.445 1.00 92.38 118 TYR A N 1
ATOM 900 C CA . TYR A 1 118 ? -6.111 5.935 9.411 1.00 92.38 118 TYR A CA 1
ATOM 901 C C . TYR A 1 118 ? -5.448 5.060 8.351 1.00 92.38 118 TYR A C 1
ATOM 903 O O . TYR A 1 118 ? -5.933 3.975 8.002 1.00 92.38 118 TYR A O 1
ATOM 911 N N . GLY A 1 119 ? -4.322 5.543 7.847 1.00 91.31 119 GLY A N 1
ATOM 912 C CA . GLY A 1 119 ? -3.430 4.814 6.970 1.00 91.31 119 GLY A CA 1
ATOM 913 C C . GLY A 1 119 ? -1.999 4.821 7.480 1.00 91.31 119 GLY A C 1
ATOM 914 O O . GLY A 1 119 ? -1.577 5.755 8.161 1.00 91.31 119 GLY A O 1
ATOM 915 N N . VAL A 1 120 ? -1.277 3.762 7.131 1.00 90.56 120 VAL A N 1
ATOM 916 C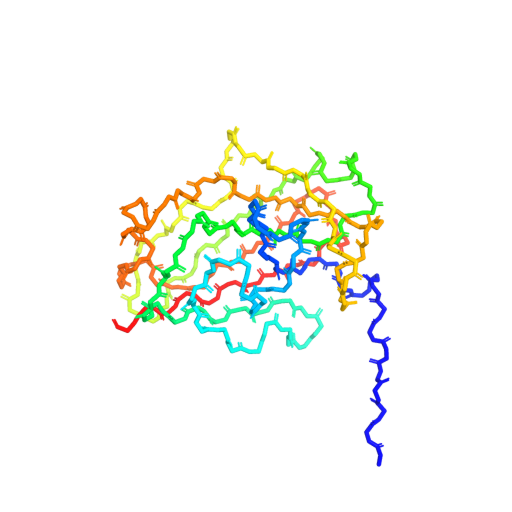 CA . VAL A 1 120 ? 0.153 3.597 7.385 1.00 90.56 120 VAL A CA 1
ATOM 917 C C . VAL A 1 120 ? 0.891 3.883 6.088 1.00 90.56 120 VAL A C 1
ATOM 919 O O . VAL A 1 120 ? 0.676 3.199 5.089 1.00 90.56 120 VAL A O 1
ATOM 922 N N . ASN A 1 121 ? 1.713 4.923 6.108 1.00 85.19 121 ASN A N 1
ATOM 923 C CA . ASN A 1 121 ? 2.461 5.474 4.986 1.00 85.19 121 ASN A CA 1
ATOM 924 C C . ASN A 1 121 ? 3.905 4.964 5.005 1.00 85.19 121 ASN A C 1
ATOM 926 O O . ASN A 1 121 ? 4.555 4.967 6.054 1.00 85.19 121 ASN A O 1
ATOM 930 N N . ASP A 1 122 ? 4.411 4.614 3.829 1.00 78.25 122 ASP A N 1
ATOM 931 C CA . ASP A 1 122 ? 5.828 4.427 3.558 1.00 78.25 122 ASP A CA 1
ATOM 932 C C . ASP A 1 122 ? 6.540 5.766 3.287 1.00 78.25 122 ASP A C 1
ATOM 934 O O . ASP A 1 122 ? 6.523 6.311 2.176 1.00 78.25 122 ASP A O 1
ATOM 938 N N . LYS A 1 123 ? 7.162 6.335 4.328 1.00 68.19 123 LYS A N 1
ATOM 939 C CA . LYS A 1 123 ? 7.678 7.716 4.301 1.00 68.19 123 LYS A CA 1
ATOM 940 C C . LYS A 1 123 ? 8.958 7.907 3.471 1.00 68.19 123 LYS A C 1
ATOM 942 O O . LYS A 1 123 ? 9.571 8.968 3.532 1.00 68.19 123 LYS A O 1
ATOM 947 N N . ARG A 1 124 ? 9.390 6.900 2.707 1.00 62.59 124 ARG A N 1
ATOM 948 C CA . ARG A 1 124 ? 10.749 6.825 2.138 1.00 62.59 124 ARG A CA 1
ATOM 949 C C . ARG A 1 124 ? 10.948 7.534 0.801 1.00 62.59 124 ARG A C 1
ATOM 951 O O . ARG A 1 124 ? 12.079 7.680 0.346 1.00 62.59 124 ARG A O 1
ATOM 958 N N . TYR A 1 125 ? 9.885 7.989 0.162 1.00 59.91 125 TYR A N 1
ATOM 959 C CA . TYR A 1 125 ? 9.937 8.426 -1.227 1.00 59.91 125 TYR A CA 1
ATOM 960 C C . TYR A 1 125 ? 10.092 9.934 -1.326 1.00 59.91 125 TYR A C 1
ATOM 962 O O . TYR A 1 125 ? 9.132 10.663 -1.134 1.00 59.91 125 TYR A O 1
ATOM 970 N N . GLY A 1 126 ? 11.332 10.363 -1.589 1.00 51.09 126 GLY A N 1
ATOM 971 C CA . GLY A 1 126 ? 11.780 11.751 -1.724 1.00 51.09 126 GLY A CA 1
ATOM 972 C C . GLY A 1 126 ? 11.254 12.509 -2.952 1.00 51.09 126 GLY A C 1
ATOM 973 O O . GLY A 1 126 ? 10.316 12.092 -3.627 1.00 51.09 126 GLY A O 1
ATOM 974 N N . ASN A 1 127 ? 11.899 13.639 -3.260 1.00 52.09 127 ASN A N 1
ATOM 975 C CA . ASN A 1 127 ? 11.640 14.445 -4.459 1.00 52.09 127 ASN A CA 1
ATOM 976 C C . ASN A 1 127 ? 11.915 13.671 -5.771 1.00 52.09 127 ASN A C 1
ATOM 978 O O . ASN A 1 127 ? 12.456 12.570 -5.769 1.00 52.09 127 ASN A O 1
ATOM 982 N N . ASN A 1 128 ? 11.558 14.259 -6.914 1.00 51.31 128 ASN A N 1
ATOM 983 C CA . ASN A 1 128 ? 11.604 13.608 -8.230 1.00 51.31 128 ASN A CA 1
ATOM 984 C C . ASN A 1 128 ? 12.979 13.007 -8.612 1.00 51.31 128 ASN A C 1
ATOM 986 O O . ASN A 1 128 ? 13.042 11.967 -9.271 1.00 51.31 128 ASN A O 1
ATOM 990 N N . GLU A 1 129 ? 14.074 13.629 -8.166 1.00 53.09 129 GLU A N 1
ATOM 991 C CA . GLU A 1 129 ? 15.441 13.121 -8.354 1.00 53.09 129 GLU A CA 1
ATOM 992 C C . GLU A 1 129 ? 15.724 11.891 -7.494 1.00 53.09 129 GLU A C 1
ATOM 994 O O . GLU A 1 129 ? 16.468 11.016 -7.914 1.00 53.09 129 GLU A O 1
ATOM 999 N N . SER A 1 130 ? 15.073 11.775 -6.337 1.00 54.16 130 SER A N 1
ATOM 1000 C CA . SER A 1 130 ? 15.176 10.643 -5.411 1.00 54.16 130 SER A CA 1
ATOM 1001 C C . SER A 1 130 ? 14.304 9.447 -5.813 1.00 54.16 130 SER A C 1
ATOM 1003 O O . SER A 1 130 ? 14.463 8.380 -5.231 1.00 54.16 130 SER A O 1
ATOM 1005 N N . LEU A 1 131 ? 13.398 9.591 -6.793 1.00 60.44 131 LEU A N 1
ATOM 1006 C CA . LEU A 1 131 ? 12.500 8.527 -7.290 1.00 60.44 131 LEU A CA 1
ATOM 1007 C C . LEU A 1 131 ? 12.944 7.931 -8.635 1.00 60.44 131 LEU A C 1
ATOM 1009 O O . LEU A 1 131 ? 12.201 7.165 -9.250 1.00 60.44 131 LEU A O 1
ATOM 1013 N N . TRP A 1 132 ? 14.152 8.267 -9.102 1.00 58.69 132 TRP A N 1
ATOM 1014 C CA . TRP A 1 132 ? 14.746 7.738 -10.338 1.00 58.69 132 TRP A CA 1
ATOM 1015 C C . TRP A 1 132 ? 14.712 6.207 -10.408 1.00 58.69 132 TRP A C 1
ATOM 1017 O O . TRP A 1 132 ? 14.483 5.640 -11.473 1.00 58.69 132 TRP A O 1
ATOM 1027 N N . TRP A 1 133 ? 14.881 5.541 -9.267 1.00 57.75 133 TRP A N 1
ATOM 1028 C CA . TRP A 1 133 ? 14.862 4.092 -9.170 1.00 57.75 133 TRP A CA 1
ATOM 1029 C C . TRP A 1 133 ? 13.446 3.530 -9.384 1.00 57.75 133 TRP A C 1
ATOM 1031 O O . TRP A 1 133 ? 13.304 2.565 -10.125 1.00 57.75 133 TRP A O 1
ATOM 1041 N N . ILE A 1 134 ? 12.370 4.166 -8.894 1.00 66.19 134 ILE A N 1
ATOM 1042 C CA . ILE A 1 134 ? 10.984 3.712 -9.165 1.00 66.19 134 ILE A CA 1
ATOM 1043 C C . ILE A 1 134 ? 10.684 3.702 -10.667 1.00 66.19 134 ILE A C 1
ATOM 1045 O O . ILE A 1 134 ? 9.909 2.867 -11.117 1.00 66.19 134 ILE A O 1
ATOM 1049 N N . LYS A 1 135 ? 11.319 4.585 -11.446 1.00 67.75 135 LYS A N 1
ATOM 1050 C CA . LYS A 1 135 ? 11.125 4.706 -12.901 1.00 67.75 135 LYS A CA 1
ATOM 1051 C C . LYS A 1 135 ? 11.851 3.630 -13.712 1.00 67.75 135 LYS A C 1
ATOM 1053 O O . LYS A 1 135 ? 11.689 3.572 -14.928 1.00 67.75 135 LYS A O 1
ATOM 1058 N N . GLN A 1 136 ? 12.674 2.793 -13.083 1.00 76.94 136 GLN A N 1
ATOM 1059 C CA . GLN A 1 136 ? 13.429 1.777 -13.804 1.00 76.94 136 GLN A CA 1
ATOM 1060 C C . GLN A 1 136 ? 12.579 0.541 -14.082 1.00 76.94 136 GLN A C 1
ATOM 1062 O O . GLN A 1 136 ? 11.969 -0.032 -13.182 1.00 76.94 136 GLN A O 1
ATOM 1067 N N . LYS A 1 137 ? 12.633 0.061 -15.326 1.00 84.19 137 LYS A N 1
ATOM 1068 C CA . LYS A 1 137 ? 11.942 -1.159 -15.760 1.00 84.19 137 LYS A CA 1
ATOM 1069 C C . LYS A 1 137 ? 12.311 -2.396 -14.940 1.00 84.19 137 LYS A C 1
ATOM 1071 O O . LYS A 1 137 ? 11.459 -3.249 -14.724 1.00 84.19 137 LYS A O 1
ATOM 1076 N N . ILE A 1 138 ? 13.541 -2.461 -14.418 1.00 85.88 138 ILE A N 1
ATOM 1077 C CA . ILE A 1 138 ? 13.988 -3.560 -13.548 1.00 85.88 138 ILE A CA 1
ATOM 1078 C C . ILE A 1 138 ? 13.144 -3.683 -12.273 1.00 85.88 138 ILE A C 1
ATOM 1080 O O . ILE A 1 138 ? 13.059 -4.771 -11.719 1.00 85.88 138 ILE A O 1
ATOM 1084 N N . ASN A 1 139 ? 12.482 -2.606 -11.847 1.00 84.31 139 ASN A N 1
ATOM 1085 C CA . ASN A 1 139 ? 11.676 -2.560 -10.630 1.00 84.31 139 ASN A CA 1
ATOM 1086 C C . ASN A 1 139 ? 10.192 -2.853 -10.871 1.00 84.31 139 ASN A C 1
ATOM 1088 O O . ASN A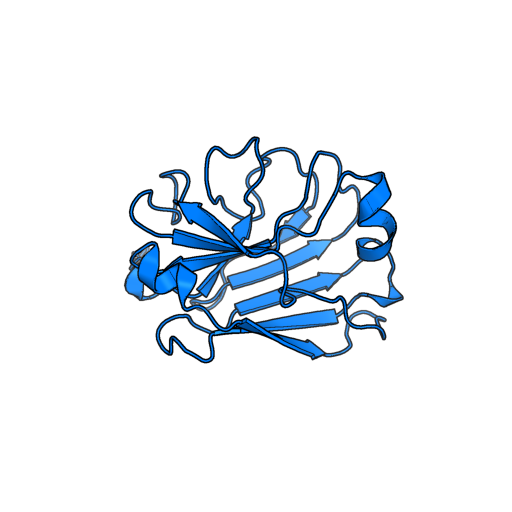 1 139 ? 9.398 -2.895 -9.925 1.00 84.31 139 ASN A O 1
ATOM 1092 N N . ASN A 1 140 ? 9.809 -3.078 -12.130 1.00 87.88 140 ASN A N 1
ATOM 1093 C CA . ASN A 1 140 ? 8.464 -3.493 -12.478 1.00 87.88 140 ASN A CA 1
ATOM 1094 C C . ASN A 1 140 ? 8.083 -4.791 -11.755 1.00 87.88 140 ASN A C 1
ATOM 1096 O O . ASN A 1 140 ? 8.913 -5.660 -11.472 1.00 87.88 140 ASN A O 1
ATOM 1100 N N . GLY A 1 141 ? 6.800 -4.934 -11.456 1.00 91.44 141 GLY A N 1
ATOM 1101 C CA . GLY A 1 141 ? 6.297 -6.136 -10.813 1.00 91.44 141 GLY A CA 1
ATOM 1102 C C . GLY A 1 141 ? 4.976 -5.929 -10.105 1.00 91.44 141 GLY A C 1
ATOM 1103 O O . GLY A 1 141 ? 4.361 -4.862 -10.172 1.00 91.44 141 GLY A O 1
ATOM 1104 N N . ILE A 1 142 ? 4.551 -6.983 -9.422 1.00 92.06 142 ILE A N 1
ATOM 1105 C CA . ILE A 1 142 ? 3.361 -6.977 -8.580 1.00 92.06 142 ILE A CA 1
ATOM 1106 C C . ILE A 1 142 ? 3.825 -7.028 -7.127 1.00 92.06 142 ILE A C 1
ATOM 1108 O O . ILE A 1 142 ? 4.487 -7.978 -6.706 1.00 92.06 142 ILE A O 1
ATOM 1112 N N . TYR A 1 143 ? 3.466 -5.998 -6.369 1.00 90.81 143 TYR A N 1
ATOM 1113 C CA . TYR A 1 143 ? 3.744 -5.868 -4.946 1.00 90.81 143 TYR A CA 1
ATOM 1114 C C . TYR A 1 143 ? 2.463 -6.142 -4.176 1.00 90.81 143 TYR A C 1
ATOM 1116 O O . TYR A 1 143 ? 1.477 -5.424 -4.332 1.00 90.81 143 TYR A O 1
ATOM 1124 N N . LYS A 1 144 ? 2.478 -7.182 -3.348 1.00 92.00 144 LYS A N 1
ATOM 1125 C CA . LYS A 1 144 ? 1.386 -7.524 -2.439 1.00 92.00 144 LYS A CA 1
ATOM 1126 C C . LYS A 1 144 ? 1.732 -7.030 -1.042 1.00 92.00 144 LYS A C 1
ATOM 1128 O O . LYS A 1 144 ? 2.791 -7.382 -0.524 1.00 92.00 144 LYS A O 1
ATOM 1133 N N . PHE A 1 145 ? 0.831 -6.274 -0.431 1.00 90.12 145 PHE A N 1
ATOM 1134 C CA . PHE A 1 145 ? 0.968 -5.782 0.935 1.00 90.12 145 PHE A CA 1
ATOM 1135 C C . PHE A 1 145 ? -0.016 -6.503 1.846 1.00 90.12 145 PHE A C 1
ATOM 1137 O O . PHE A 1 145 ? -1.204 -6.589 1.529 1.00 90.12 145 PHE A O 1
ATOM 1144 N N . GLU A 1 146 ? 0.474 -7.006 2.972 1.00 91.00 146 GLU A N 1
ATOM 1145 C CA . GLU A 1 146 ? -0.311 -7.755 3.952 1.00 91.00 146 GLU A CA 1
ATOM 1146 C C . GLU A 1 146 ? 0.035 -7.272 5.356 1.00 91.00 146 GLU A C 1
ATOM 1148 O O . GLU A 1 146 ? 1.208 -7.264 5.716 1.00 91.00 146 GLU A O 1
ATOM 1153 N N . ASP A 1 147 ? -0.961 -6.906 6.162 1.00 91.62 147 ASP A N 1
ATOM 1154 C CA . ASP A 1 147 ? -0.734 -6.676 7.589 1.00 91.62 147 ASP A CA 1
ATOM 1155 C C . ASP A 1 147 ? -0.821 -8.006 8.346 1.00 91.62 147 ASP A C 1
ATOM 1157 O O . ASP A 1 147 ? -1.883 -8.629 8.433 1.00 91.62 147 ASP A O 1
ATOM 1161 N N . LEU A 1 148 ? 0.305 -8.441 8.906 1.00 91.88 148 LEU A N 1
ATOM 1162 C CA . LEU A 1 148 ? 0.415 -9.687 9.660 1.00 91.88 148 LEU A CA 1
ATOM 1163 C C . LEU A 1 148 ? -0.270 -9.618 11.033 1.00 91.88 148 LEU A C 1
ATOM 1165 O O . LEU A 1 148 ? -0.597 -10.660 11.600 1.00 91.88 148 LEU A O 1
ATOM 1169 N N . ASN A 1 149 ? -0.514 -8.415 11.559 1.00 92.12 149 ASN A N 1
ATOM 1170 C CA . ASN A 1 149 ? -1.128 -8.209 12.871 1.00 92.12 149 ASN A CA 1
ATOM 1171 C C . ASN A 1 149 ? -2.635 -7.919 12.787 1.00 92.12 149 ASN A C 1
ATOM 1173 O O . ASN A 1 149 ? -3.338 -8.031 13.794 1.00 92.12 149 ASN A O 1
ATOM 1177 N N . ASN A 1 150 ? -3.156 -7.569 11.607 1.00 88.88 150 ASN A N 1
ATOM 1178 C CA . ASN A 1 150 ? -4.543 -7.140 11.444 1.00 88.88 150 ASN A CA 1
ATOM 1179 C C . ASN A 1 150 ? -5.246 -7.855 10.287 1.00 88.88 150 ASN A C 1
ATOM 1181 O O . ASN A 1 150 ? -5.324 -7.351 9.171 1.00 88.88 150 ASN A O 1
ATOM 1185 N N . LYS A 1 151 ? -5.884 -8.994 10.589 1.00 86.50 151 LYS A N 1
ATOM 1186 C CA . LYS A 1 151 ? -6.635 -9.810 9.609 1.00 86.50 151 LYS A CA 1
ATOM 1187 C C . LYS A 1 151 ? -7.764 -9.077 8.874 1.00 86.50 151 LYS A C 1
ATOM 1189 O O . LYS A 1 151 ? -8.320 -9.601 7.914 1.00 86.50 151 LYS A O 1
ATOM 1194 N N . TYR A 1 152 ? -8.182 -7.923 9.384 1.00 86.06 152 TYR A N 1
ATOM 1195 C CA . TYR A 1 152 ? -9.233 -7.127 8.769 1.00 86.06 152 TYR A CA 1
ATOM 1196 C C . TYR A 1 152 ? -8.689 -6.160 7.719 1.00 86.06 152 TYR A C 1
ATOM 1198 O O . TYR A 1 152 ? -9.482 -5.672 6.922 1.00 86.06 152 TYR A O 1
ATOM 1206 N N . ILE A 1 153 ? -7.387 -5.864 7.719 1.00 88.00 153 ILE A N 1
ATOM 1207 C 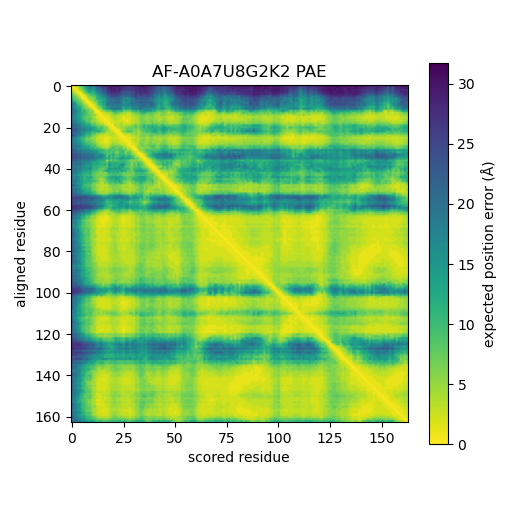CA . ILE A 1 153 ? -6.724 -5.179 6.611 1.00 88.00 153 ILE A CA 1
ATOM 1208 C C . ILE A 1 153 ? -6.533 -6.223 5.518 1.00 88.00 153 ILE A C 1
ATOM 1210 O O . ILE A 1 153 ? -5.754 -7.164 5.664 1.00 88.00 153 ILE A O 1
ATOM 1214 N N . LYS A 1 154 ? -7.302 -6.102 4.437 1.00 87.06 154 LYS A N 1
ATOM 1215 C CA . LYS A 1 154 ? -7.211 -7.053 3.335 1.00 87.06 154 LYS A CA 1
ATOM 1216 C C . LYS A 1 154 ? -5.870 -6.896 2.611 1.00 87.06 154 LYS A C 1
ATOM 1218 O O . LYS A 1 154 ? -5.355 -5.779 2.531 1.00 87.06 154 LYS A O 1
ATOM 1223 N N . PRO A 1 155 ? -5.335 -7.982 2.028 1.00 88.62 155 PRO A N 1
ATOM 1224 C CA . PRO A 1 155 ? -4.215 -7.876 1.113 1.00 88.62 155 PRO A CA 1
ATOM 1225 C C . PRO A 1 155 ? -4.522 -6.899 -0.017 1.00 88.62 155 PRO A C 1
ATOM 1227 O O . PRO A 1 155 ? -5.622 -6.910 -0.570 1.00 88.62 155 PRO A O 1
ATOM 1230 N N . THR A 1 156 ? -3.542 -6.083 -0.373 1.00 87.25 156 THR A N 1
ATOM 1231 C CA . THR A 1 156 ? -3.683 -5.093 -1.440 1.00 87.25 156 THR A CA 1
ATOM 1232 C C . THR A 1 156 ? -2.503 -5.141 -2.392 1.00 87.25 156 THR A C 1
ATOM 1234 O O . THR A 1 156 ? -1.439 -5.640 -2.024 1.00 87.25 156 THR A O 1
ATOM 1237 N N . TYR A 1 157 ? -2.688 -4.651 -3.617 1.00 87.69 157 TYR A N 1
ATOM 1238 C CA . TYR A 1 157 ? -1.751 -4.871 -4.712 1.00 87.69 157 TYR A CA 1
ATOM 1239 C C . TYR A 1 157 ? -1.369 -3.573 -5.422 1.00 87.69 157 TYR A C 1
ATOM 1241 O O . TYR A 1 157 ? -2.223 -2.778 -5.817 1.00 87.69 157 TYR A O 1
ATOM 1249 N N . LEU A 1 158 ? -0.069 -3.393 -5.637 1.00 86.38 158 LEU A N 1
ATOM 1250 C CA . LEU A 1 158 ? 0.484 -2.407 -6.558 1.00 86.38 158 LEU A CA 1
ATOM 1251 C C . LEU A 1 158 ? 1.078 -3.146 -7.756 1.00 86.38 158 LEU A C 1
ATOM 1253 O O . LEU A 1 158 ? 2.026 -3.916 -7.622 1.00 86.38 158 LEU A O 1
ATOM 1257 N N . HIS A 1 159 ? 0.530 -2.880 -8.929 1.00 87.94 159 HIS A N 1
ATOM 1258 C CA . HIS A 1 159 ? 1.084 -3.254 -10.217 1.00 87.94 159 HIS A CA 1
ATOM 1259 C C . HIS A 1 159 ? 1.948 -2.087 -10.707 1.00 87.94 159 HIS A C 1
ATOM 1261 O O . HIS A 1 159 ? 1.440 -1.072 -11.188 1.00 87.94 159 HIS A O 1
ATOM 1267 N N . LEU A 1 160 ? 3.265 -2.208 -10.558 1.00 83.75 160 LEU A N 1
ATOM 1268 C CA . LEU A 1 160 ? 4.209 -1.211 -11.055 1.00 83.75 160 LEU A CA 1
ATOM 1269 C C . LEU A 1 160 ? 4.648 -1.595 -12.468 1.00 83.75 160 LEU A C 1
ATOM 1271 O O . LEU A 1 160 ? 5.275 -2.639 -12.664 1.00 83.75 160 LEU A O 1
ATOM 1275 N N . MET A 1 161 ? 4.315 -0.754 -13.444 1.00 83.81 161 MET A N 1
ATOM 1276 C CA . MET A 1 161 ? 4.602 -0.987 -14.857 1.00 83.81 161 MET A CA 1
ATOM 1277 C C . MET A 1 161 ? 5.178 0.282 -15.481 1.00 83.81 161 MET A C 1
ATOM 1279 O O . MET A 1 161 ? 4.452 1.117 -16.010 1.00 83.81 161 MET A O 1
ATOM 1283 N N . ASN A 1 162 ? 6.497 0.419 -15.461 1.00 76.44 162 ASN A N 1
ATOM 1284 C CA . ASN A 1 162 ? 7.187 1.439 -16.240 1.00 76.44 162 ASN A CA 1
ATOM 1285 C C . ASN A 1 162 ? 7.363 0.965 -17.696 1.00 76.44 162 ASN A C 1
ATOM 1287 O O . ASN A 1 162 ? 7.695 -0.213 -17.893 1.00 76.44 162 ASN A O 1
ATOM 1291 N N . PRO A 1 163 ? 7.133 1.837 -18.694 1.00 71.12 163 PRO A N 1
ATOM 1292 C CA . PRO A 1 163 ? 7.262 1.494 -20.110 1.00 71.12 163 PRO A CA 1
ATOM 1293 C C . PRO A 1 163 ? 8.716 1.167 -20.494 1.00 71.12 163 PRO A C 1
ATOM 1295 O O . PRO A 1 163 ? 9.625 1.897 -20.047 1.00 71.12 163 PRO A O 1
#

Sequence (163 aa):
MKANAKISVYEMRGILGESSDGCGGVSPLNEKCNSAYTTYNPYKNGYSEAHINGQNIVGGYFHLTIFGYKSEEDAKKANIKVTYTPAYGGSVALELFGNGYQGIFQGMGKYLFDKKIYGVNDKRYGNNESLWWIKQKINNGIYKFEDLNNKYIKPTYLHLMNP

Foldseek 3Di:
DPDPPPCDLLLQFFAKFWDDPQLQFTHHPCPPSFFDWDWDCLDDPSAGETETAPPDGGGWFGKIKRKRQQAPVSLVLFDKDKDWDDDQQAADEDDFPDDPDWDKTQFSCDDSRRRSIIIIIRRLGGHPVSCVVLLDSNHFTKMWIDGPVDPSRDIHIYGRHYD

Nearest PDB structures (foldseek):
  3j9f-assembly1_8  TM=3.162E-01  e=2.030E-01  Homo sapiens
  5fdy-assembly2_B  TM=3.218E-01  e=7.296E-01  Homo sapiens
  6igw-assembly1_A  TM=2.689E-01  e=8.241E-01  Homo sapiens
  5eq4-assembly1_A  TM=2.607E-01  e=2.786E+00  Streptococcus sanguinis SK36

Secondary structure (DSSP, 8-state):
--------TTTT-SEEEE--TTTTSBEETTS-SS--PEEE-SEETTEEEEEEE-S---SS---EEEEEESSHHHHHT--EEEEEEE-TT--S----S-TT-EEEEEB-SBTTB-TTSEEEEETT--SGGGGTTTT-GGG-EEEEEEESS-TTS--EEEEE---

pLDDT: mean 74.88, std 16.27, range [30.38, 96.19]